Protein AF-A0AAU4YLP5-F1 (afdb_monomer)

Sequence (160 aa):
MAVEVSACTLQAPDPPDFGARLEGGEVVISYPRCPSEEVVGATVYVSSEGEGQADGVDDFFETKWSARRPASAEVRDGVFFIGSARSFTDVEKPLVGRLPDEFFVDAQVVVDGHAEDARDSPIDLAEVRGAQLADDEYVTWEGKVMTRDQIDAQRKCGVT

Secondary structure (DSSP, 8-state):
----------PPPPPPPPEEEEETTEEEEE----TTEEEEEEEEEEE---S---TT----EEEEEEEEEESSHHHHTTEEETT-TTTEEEEEE---SPPPSEEEEEEEEEETTEEPPPEEEEEEHHHHHH----TTEEEETTS-EEEHHHHHHTT-----

Structure (mmCIF, N/CA/C/O backbone):
data_AF-A0AAU4YLP5-F1
#
_entry.id   AF-A0AAU4YLP5-F1
#
loop_
_atom_site.group_PDB
_atom_site.id
_atom_site.type_symbol
_atom_site.label_atom_id
_atom_site.label_alt_id
_atom_site.label_comp_id
_atom_site.label_asym_id
_atom_site.label_entity_id
_atom_site.label_seq_id
_atom_site.pdbx_PDB_ins_code
_atom_site.Cartn_x
_atom_site.Cartn_y
_atom_site.Cartn_z
_atom_site.occupancy
_atom_site.B_iso_or_equiv
_atom_site.auth_seq_id
_atom_site.auth_comp_id
_atom_site.auth_asym_id
_atom_site.auth_atom_id
_atom_site.pdbx_PDB_model_num
ATOM 1 N N . MET A 1 1 ? 28.468 45.155 -17.681 1.00 36.25 1 MET A N 1
ATOM 2 C CA . MET A 1 1 ? 28.118 43.800 -18.151 1.00 36.25 1 MET A CA 1
ATOM 3 C C . MET A 1 1 ? 27.781 42.994 -16.914 1.00 36.25 1 MET A C 1
ATOM 5 O O . MET A 1 1 ? 28.685 42.677 -16.155 1.00 36.25 1 MET A O 1
ATOM 9 N N . ALA A 1 2 ? 26.491 42.817 -16.638 1.00 37.31 2 ALA A N 1
ATOM 10 C CA . ALA A 1 2 ? 26.023 41.966 -15.554 1.00 37.31 2 ALA A CA 1
ATOM 11 C C . ALA A 1 2 ? 25.941 40.538 -16.101 1.00 37.31 2 ALA A C 1
ATOM 13 O O . ALA A 1 2 ? 25.340 40.323 -17.151 1.00 37.31 2 ALA A O 1
ATOM 14 N N . VAL A 1 3 ? 26.611 39.599 -15.438 1.00 39.34 3 VAL A N 1
ATOM 15 C CA . VAL A 1 3 ? 26.449 38.168 -15.692 1.00 39.34 3 VAL A CA 1
ATOM 16 C C . VAL A 1 3 ? 25.392 37.703 -14.702 1.00 39.34 3 VAL A C 1
ATOM 18 O O . VAL A 1 3 ? 25.678 37.533 -13.519 1.00 39.34 3 VAL A O 1
ATOM 21 N N . GLU A 1 4 ? 24.153 37.589 -15.169 1.00 41.12 4 GLU A N 1
ATOM 22 C CA . GLU A 1 4 ? 23.082 36.950 -14.413 1.00 41.12 4 GLU A CA 1
ATOM 23 C C . GLU A 1 4 ? 23.318 35.441 -14.467 1.00 41.12 4 GLU A C 1
ATOM 25 O O . GLU A 1 4 ? 23.111 34.788 -15.488 1.00 41.12 4 GLU A O 1
ATOM 30 N N . VAL A 1 5 ? 23.829 34.888 -13.369 1.00 44.25 5 VAL A N 1
ATOM 31 C CA . VAL A 1 5 ? 23.904 33.441 -13.180 1.00 44.25 5 VAL A CA 1
ATOM 32 C C . VAL A 1 5 ? 22.517 33.005 -12.715 1.00 44.25 5 VAL A C 1
ATOM 34 O O . VAL A 1 5 ? 22.230 33.001 -11.520 1.00 44.25 5 VAL A O 1
ATOM 37 N N . SER A 1 6 ? 21.620 32.703 -13.657 1.00 45.19 6 SER A N 1
ATOM 38 C CA . SER A 1 6 ? 20.374 32.006 -13.334 1.00 45.19 6 SER A CA 1
ATOM 39 C C . SER A 1 6 ? 20.729 30.621 -12.808 1.00 45.19 6 SER A C 1
ATOM 41 O O . SER A 1 6 ? 21.052 29.710 -13.569 1.00 45.19 6 SER A O 1
ATOM 43 N N . ALA A 1 7 ? 20.696 30.471 -11.488 1.00 43.50 7 ALA A N 1
ATOM 44 C CA . ALA A 1 7 ? 20.669 29.172 -10.847 1.00 43.50 7 ALA A CA 1
ATOM 45 C C . ALA A 1 7 ? 19.342 28.496 -11.221 1.00 43.50 7 ALA A C 1
ATOM 47 O O . ALA A 1 7 ? 18.284 28.849 -10.705 1.00 43.50 7 ALA A O 1
ATOM 48 N N . CYS A 1 8 ? 19.383 27.553 -12.162 1.00 47.97 8 CYS A N 1
ATOM 49 C CA . CYS A 1 8 ? 18.307 26.587 -12.331 1.00 47.97 8 CYS A CA 1
ATOM 50 C C . CYS A 1 8 ? 18.314 25.669 -11.106 1.00 47.97 8 CYS A C 1
ATOM 52 O O . CYS A 1 8 ? 19.074 24.702 -11.057 1.00 47.97 8 CYS A O 1
ATOM 54 N N . THR A 1 9 ? 17.483 25.964 -10.111 1.00 47.28 9 THR A N 1
ATOM 55 C CA . THR A 1 9 ? 17.132 24.993 -9.075 1.00 47.28 9 THR A CA 1
ATOM 56 C C . THR A 1 9 ? 16.233 23.948 -9.734 1.00 47.28 9 THR A C 1
ATOM 58 O O . THR A 1 9 ? 15.022 24.120 -9.835 1.00 47.28 9 THR A O 1
ATOM 61 N N . LEU A 1 10 ? 16.837 22.885 -10.271 1.00 44.16 10 LEU A N 1
ATOM 62 C CA . LEU A 1 10 ? 16.128 21.652 -10.606 1.00 44.16 10 LEU A CA 1
ATOM 63 C C . LEU A 1 10 ? 15.700 21.016 -9.281 1.00 44.16 10 LEU A C 1
ATOM 65 O O . LEU A 1 10 ? 16.412 20.185 -8.725 1.00 44.16 10 LEU A O 1
ATOM 69 N N . GLN A 1 11 ? 14.577 21.472 -8.730 1.00 39.41 11 GLN A N 1
ATOM 70 C CA . GLN A 1 11 ? 13.918 20.762 -7.646 1.00 39.41 11 GLN A CA 1
ATOM 71 C C . GLN A 1 11 ? 13.462 19.425 -8.232 1.00 39.41 11 GLN A C 1
ATOM 73 O O . GLN A 1 11 ? 12.719 19.402 -9.218 1.00 39.41 11 GLN A O 1
ATOM 78 N N . ALA A 1 12 ? 14.000 18.323 -7.704 1.00 48.03 12 ALA A N 1
ATOM 79 C CA . ALA A 1 12 ? 13.506 17.000 -8.052 1.00 48.03 12 ALA A CA 1
ATOM 80 C C . ALA A 1 12 ? 11.991 16.983 -7.780 1.00 48.03 12 ALA A C 1
ATOM 82 O O . ALA A 1 12 ? 11.564 17.591 -6.796 1.00 48.03 12 ALA A O 1
ATOM 83 N N . PRO A 1 13 ? 11.174 16.385 -8.662 1.00 57.25 13 PRO A N 1
ATOM 84 C CA . PRO A 1 13 ? 9.754 16.248 -8.380 1.00 57.25 13 PRO A CA 1
ATOM 85 C C . PRO A 1 13 ? 9.583 15.517 -7.048 1.00 57.25 13 PRO A C 1
ATOM 87 O O . PRO A 1 13 ? 10.342 14.586 -6.769 1.00 57.25 13 PRO A O 1
ATOM 90 N N . ASP A 1 14 ? 8.602 15.948 -6.255 1.00 64.12 14 ASP A N 1
ATOM 91 C CA . ASP A 1 14 ? 8.246 15.247 -5.025 1.00 64.12 14 ASP A CA 1
ATOM 92 C C . ASP A 1 14 ? 7.984 13.767 -5.358 1.00 64.12 14 ASP A C 1
ATOM 94 O O . ASP A 1 14 ? 7.403 13.469 -6.418 1.00 64.12 14 ASP A O 1
ATOM 98 N N . PRO A 1 15 ? 8.477 12.830 -4.529 1.00 7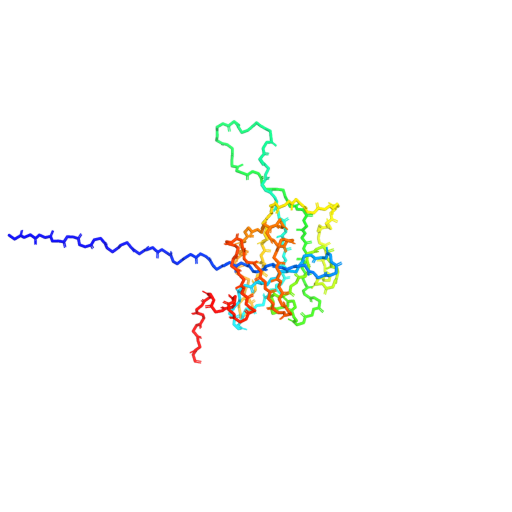3.19 15 PRO A N 1
ATOM 99 C CA . PRO A 1 15 ? 8.214 11.419 -4.747 1.00 73.19 15 PRO A CA 1
ATOM 100 C C . PRO A 1 15 ? 6.694 11.181 -4.752 1.00 73.19 15 PRO A C 1
ATOM 102 O O . PRO A 1 15 ? 5.962 11.866 -4.042 1.00 73.19 15 PRO A O 1
ATOM 105 N N . PRO A 1 16 ? 6.191 10.255 -5.584 1.00 83.38 16 PRO A N 1
ATOM 106 C CA . PRO A 1 16 ? 4.760 10.004 -5.677 1.00 83.38 16 PRO A CA 1
ATOM 107 C C . PRO A 1 16 ? 4.242 9.389 -4.371 1.00 83.38 16 P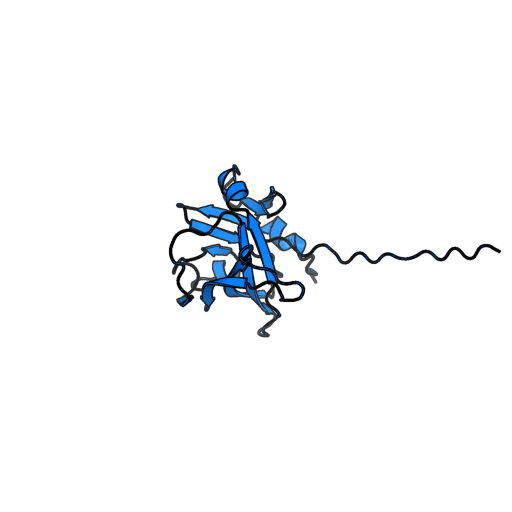RO A C 1
ATOM 109 O O . PRO A 1 16 ? 4.803 8.405 -3.888 1.00 83.38 16 PRO A O 1
ATOM 112 N N . ASP A 1 17 ? 3.144 9.926 -3.849 1.00 90.38 17 ASP A N 1
ATOM 113 C CA . ASP A 1 17 ? 2.535 9.444 -2.613 1.00 90.38 17 ASP A CA 1
ATOM 114 C C . ASP A 1 17 ? 1.723 8.171 -2.839 1.00 90.38 17 ASP A C 1
ATOM 116 O O . ASP A 1 17 ? 1.062 8.000 -3.872 1.00 90.38 17 ASP A O 1
ATOM 120 N N . PHE A 1 18 ? 1.701 7.304 -1.829 1.00 95.56 18 PHE A N 1
ATOM 121 C CA . PHE A 1 18 ? 0.764 6.189 -1.795 1.00 95.56 18 PHE A CA 1
ATOM 122 C C . PHE A 1 18 ? -0.571 6.688 -1.249 1.00 95.56 18 PHE A C 1
ATOM 124 O O . PHE A 1 18 ? -0.624 7.553 -0.375 1.00 95.56 18 PHE A O 1
ATOM 131 N N . GLY A 1 19 ? -1.663 6.118 -1.746 1.00 97.06 19 GLY A N 1
ATOM 132 C CA . GLY A 1 19 ? -2.971 6.294 -1.129 1.00 97.06 19 GLY A CA 1
ATOM 133 C C . GLY A 1 19 ? -3.254 5.194 -0.116 1.00 97.06 19 GLY A C 1
ATOM 134 O O . GLY A 1 19 ? -2.896 4.038 -0.341 1.00 97.06 19 GLY A O 1
ATOM 135 N N . ALA A 1 20 ? -3.961 5.522 0.959 1.00 97.75 20 ALA A N 1
ATOM 136 C CA . ALA A 1 20 ? -4.493 4.554 1.906 1.00 97.75 20 ALA A CA 1
ATOM 137 C C . ALA A 1 20 ? -5.990 4.766 2.157 1.00 97.75 20 ALA A C 1
ATOM 139 O O . ALA A 1 20 ? -6.506 5.880 2.104 1.00 97.75 20 ALA A O 1
ATOM 140 N N . ARG A 1 21 ? -6.702 3.678 2.448 1.00 97.56 21 ARG A N 1
ATOM 141 C CA . ARG A 1 21 ? -8.088 3.703 2.936 1.00 97.56 21 ARG A CA 1
ATOM 142 C C . ARG A 1 21 ? -8.335 2.564 3.920 1.00 97.56 21 ARG A C 1
ATOM 144 O O . ARG A 1 21 ? -7.536 1.632 4.015 1.00 97.56 21 ARG A O 1
ATOM 151 N N . LEU A 1 22 ? -9.466 2.612 4.621 1.00 95.94 22 LEU A N 1
ATOM 152 C CA . LEU A 1 22 ? -9.948 1.498 5.435 1.00 95.94 22 LEU A CA 1
ATOM 153 C C . LEU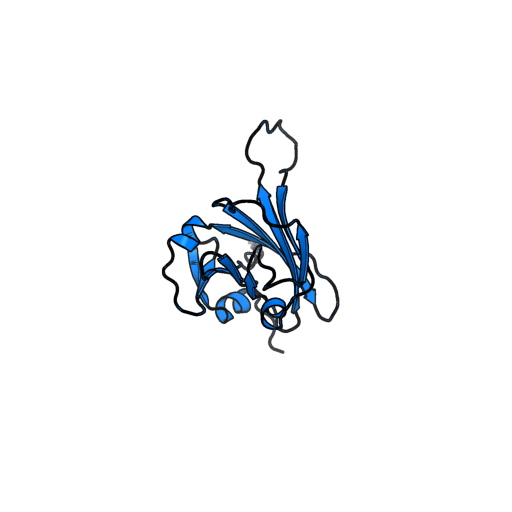 A 1 22 ? -11.093 0.771 4.742 1.00 95.94 22 LEU A C 1
ATOM 155 O O . LEU A 1 22 ? -12.090 1.379 4.365 1.00 95.94 22 LEU A O 1
ATOM 159 N N . GLU A 1 23 ? -10.988 -0.549 4.665 1.00 94.06 23 GLU A N 1
ATOM 160 C CA . GLU A 1 23 ? -12.049 -1.414 4.160 1.00 94.06 23 GLU A CA 1
ATOM 161 C C . GLU A 1 23 ? -12.247 -2.578 5.131 1.00 94.06 23 GLU A C 1
ATOM 163 O O . GLU A 1 23 ? -11.319 -3.327 5.425 1.00 94.06 23 GLU A O 1
ATOM 168 N N . GLY A 1 24 ? -13.441 -2.700 5.720 1.00 89.38 24 GLY A N 1
ATOM 169 C CA . GLY A 1 24 ? -13.713 -3.748 6.715 1.00 89.38 24 GLY A CA 1
ATOM 170 C C . GLY A 1 24 ? -12.825 -3.696 7.972 1.00 89.38 24 GLY A C 1
ATOM 171 O O . GLY A 1 24 ? -12.741 -4.685 8.695 1.00 89.38 24 GLY A O 1
ATOM 172 N N . GLY A 1 25 ? -12.171 -2.558 8.242 1.00 89.31 25 GLY A N 1
ATOM 173 C CA . GLY A 1 25 ? -11.199 -2.391 9.330 1.00 89.31 25 GLY A CA 1
ATOM 174 C C . GLY A 1 25 ? -9.760 -2.784 8.972 1.00 89.31 25 GLY A C 1
ATOM 175 O O . GLY A 1 25 ? -8.879 -2.668 9.823 1.00 89.31 25 GLY A O 1
ATOM 176 N N . GLU A 1 26 ? -9.512 -3.221 7.737 1.00 93.56 26 GLU A N 1
ATOM 177 C CA . GLU A 1 26 ? -8.182 -3.495 7.190 1.00 93.56 26 GLU A CA 1
ATOM 178 C C . GLU A 1 26 ? -7.668 -2.265 6.421 1.00 93.56 26 GLU A C 1
ATOM 180 O O . GLU A 1 26 ? -8.450 -1.539 5.806 1.00 93.56 26 GLU A O 1
ATOM 185 N N . VAL A 1 27 ? -6.352 -2.024 6.457 1.00 96.50 27 VAL A N 1
ATOM 186 C CA . VAL A 1 27 ? -5.721 -0.937 5.692 1.00 96.50 27 VAL A CA 1
ATOM 187 C C . VAL A 1 27 ? -5.462 -1.413 4.270 1.00 96.50 27 VAL A C 1
ATOM 189 O O . VAL A 1 27 ? -4.762 -2.409 4.072 1.00 96.50 27 VAL A O 1
ATOM 192 N N . VAL A 1 28 ? -6.001 -0.682 3.300 1.00 97.44 28 VAL A N 1
ATOM 193 C CA . VAL A 1 28 ? -5.789 -0.897 1.867 1.00 97.44 28 VAL A CA 1
ATOM 194 C C . VAL A 1 28 ? -4.870 0.192 1.345 1.00 97.44 28 VAL A C 1
ATOM 196 O O . VAL A 1 28 ? -5.127 1.371 1.576 1.00 97.44 28 VAL A O 1
ATOM 199 N N . ILE A 1 29 ? -3.827 -0.209 0.633 1.00 97.81 29 ILE A N 1
ATOM 200 C CA . ILE A 1 29 ? -2.851 0.666 -0.006 1.00 97.81 29 ILE A CA 1
ATOM 201 C C . ILE A 1 29 ? -3.118 0.718 -1.504 1.00 97.81 29 ILE A C 1
ATOM 203 O O . ILE A 1 29 ? -3.484 -0.287 -2.109 1.00 97.81 29 ILE A O 1
ATOM 207 N N . SER A 1 30 ? -2.902 1.892 -2.081 1.00 97.50 30 SER A N 1
ATOM 208 C CA . SER A 1 30 ? -2.911 2.188 -3.505 1.00 97.50 30 SER A CA 1
ATOM 209 C C . SER A 1 30 ? -1.530 2.722 -3.888 1.00 97.50 30 SER A C 1
ATOM 211 O O . SER A 1 30 ? -1.190 3.872 -3.613 1.00 97.50 30 SER A O 1
ATOM 213 N N . TYR A 1 31 ? -0.713 1.855 -4.487 1.00 95.75 31 TYR A N 1
ATOM 214 C CA . TYR A 1 31 ? 0.644 2.158 -4.944 1.00 95.75 31 TYR A CA 1
ATOM 215 C C . TYR A 1 31 ? 0.634 2.877 -6.305 1.00 95.75 31 TYR A C 1
ATOM 217 O O . TYR A 1 31 ? 0.074 2.311 -7.243 1.00 95.75 31 TYR A O 1
ATOM 225 N N . PRO A 1 32 ? 1.271 4.047 -6.474 1.00 93.56 32 PRO A N 1
ATOM 226 C CA . PRO A 1 32 ? 1.322 4.769 -7.744 1.00 93.56 32 PRO A CA 1
ATOM 227 C C . PRO A 1 32 ? 2.204 4.039 -8.764 1.00 93.56 32 PRO A C 1
ATOM 229 O O . PRO A 1 32 ? 3.432 3.997 -8.622 1.00 93.56 32 PRO A O 1
ATOM 232 N N . ARG A 1 33 ? 1.606 3.503 -9.832 1.00 90.06 33 ARG A N 1
ATOM 233 C CA . ARG A 1 33 ? 2.296 2.659 -10.821 1.00 90.06 33 ARG A CA 1
ATOM 234 C C . ARG A 1 33 ? 2.272 3.224 -12.239 1.00 90.06 33 ARG A C 1
ATOM 236 O O . ARG A 1 33 ? 1.332 3.898 -12.648 1.00 90.06 33 ARG A O 1
ATOM 243 N N . CYS A 1 34 ? 3.288 2.874 -13.022 1.00 89.88 34 CYS A N 1
ATOM 244 C CA . CYS A 1 34 ? 3.204 2.910 -14.484 1.00 89.88 34 CYS A CA 1
ATOM 245 C C . CYS A 1 34 ? 2.589 1.615 -15.019 1.00 89.88 34 CYS A C 1
ATOM 247 O O . CYS A 1 34 ? 2.812 0.588 -14.395 1.00 89.88 34 CYS A O 1
ATOM 249 N N . PRO A 1 35 ? 1.904 1.602 -16.182 1.00 88.50 35 PRO A N 1
ATOM 250 C CA . PRO A 1 35 ? 1.239 0.400 -16.707 1.00 88.50 35 PRO A CA 1
ATOM 251 C C . PRO A 1 35 ? 2.121 -0.854 -16.855 1.00 88.50 35 PRO A C 1
ATOM 253 O O . PRO A 1 35 ? 1.611 -1.963 -16.715 1.00 88.50 35 PRO A O 1
ATOM 256 N N . SER A 1 36 ? 3.423 -0.690 -17.119 1.00 89.38 36 SER A N 1
ATOM 257 C CA . SER A 1 36 ? 4.401 -1.785 -17.254 1.00 89.38 36 SER A CA 1
ATOM 258 C C . SER A 1 36 ? 4.944 -2.320 -15.924 1.00 89.38 36 SER A C 1
ATOM 260 O O . SER A 1 36 ? 5.736 -3.262 -15.920 1.00 89.38 36 SER A O 1
ATOM 262 N N . GLU A 1 37 ? 4.551 -1.719 -14.802 1.00 92.06 37 GLU A N 1
ATOM 263 C CA . GLU A 1 37 ? 4.968 -2.165 -13.477 1.00 92.06 37 GLU A CA 1
ATOM 264 C C . GLU A 1 37 ? 4.040 -3.227 -12.913 1.00 92.06 37 GLU A C 1
ATOM 266 O O . GLU A 1 37 ? 2.850 -3.253 -13.202 1.00 92.06 37 GLU A O 1
ATOM 271 N N . GLU A 1 38 ? 4.559 -4.070 -12.038 1.00 95.31 38 GLU A N 1
ATOM 272 C CA . GLU A 1 38 ? 3.734 -4.944 -11.217 1.00 95.31 38 GLU A CA 1
ATOM 273 C C . GLU A 1 38 ? 4.262 -4.932 -9.789 1.00 95.31 38 GLU A C 1
ATOM 275 O O . GLU A 1 38 ? 5.458 -5.127 -9.563 1.00 95.31 38 GLU A O 1
ATOM 280 N N . VAL A 1 39 ? 3.377 -4.747 -8.810 1.00 95.94 39 VAL A N 1
ATOM 281 C CA . VAL A 1 39 ? 3.727 -4.972 -7.403 1.00 95.94 39 VAL A CA 1
ATOM 282 C C . VAL A 1 39 ? 3.892 -6.469 -7.181 1.00 95.94 39 VAL A C 1
ATOM 284 O O . VAL A 1 39 ? 3.013 -7.256 -7.520 1.00 95.94 39 VAL A O 1
ATOM 287 N N . VAL A 1 40 ? 5.015 -6.873 -6.587 1.00 96.88 40 VAL A N 1
ATOM 288 C CA . VAL A 1 40 ? 5.363 -8.281 -6.313 1.00 96.88 40 VAL A CA 1
ATOM 289 C C . VAL A 1 40 ? 5.515 -8.591 -4.825 1.00 96.88 40 VAL A C 1
ATOM 291 O O . VAL A 1 40 ? 5.552 -9.765 -4.433 1.00 96.88 40 VAL A O 1
ATOM 294 N N . GLY A 1 41 ? 5.564 -7.560 -3.990 1.00 96.62 41 GLY A N 1
ATOM 295 C CA . GLY A 1 41 ? 5.624 -7.678 -2.542 1.00 96.62 41 GLY A CA 1
ATOM 296 C C . GLY A 1 41 ? 5.474 -6.329 -1.862 1.00 96.62 41 GLY A C 1
ATOM 297 O O . GLY A 1 41 ? 5.554 -5.284 -2.505 1.00 96.62 41 GLY A O 1
ATOM 298 N N . ALA A 1 42 ? 5.267 -6.370 -0.554 1.00 97.00 42 ALA A N 1
ATOM 299 C CA . ALA A 1 42 ? 5.183 -5.182 0.271 1.00 97.00 42 ALA A CA 1
ATOM 300 C C . ALA A 1 42 ? 5.768 -5.444 1.659 1.00 97.00 42 ALA A C 1
ATOM 302 O O . ALA A 1 42 ? 5.685 -6.558 2.190 1.00 97.00 42 ALA A O 1
ATOM 303 N N . THR A 1 43 ? 6.336 -4.398 2.245 1.00 96.88 43 THR A N 1
ATOM 304 C CA . THR A 1 43 ? 6.907 -4.401 3.591 1.00 96.88 43 THR A CA 1
ATOM 305 C C . THR A 1 43 ? 6.337 -3.218 4.356 1.00 96.88 43 THR A C 1
ATOM 307 O O . THR A 1 43 ? 6.260 -2.121 3.827 1.00 96.88 43 THR A O 1
ATOM 310 N N . VAL A 1 44 ? 5.956 -3.421 5.611 1.00 96.69 44 VAL A N 1
ATOM 311 C CA . VAL A 1 44 ? 5.592 -2.336 6.524 1.00 96.69 44 VAL A CA 1
ATOM 312 C C . VAL A 1 44 ? 6.645 -2.235 7.600 1.00 96.69 44 VAL A C 1
ATOM 314 O O . VAL A 1 44 ? 6.996 -3.244 8.222 1.00 96.69 44 VAL A O 1
ATOM 317 N N . TYR A 1 45 ? 7.109 -1.023 7.857 1.00 94.19 45 TYR A N 1
ATOM 318 C CA . TYR A 1 45 ? 8.061 -0.735 8.915 1.00 94.19 45 TYR A CA 1
ATOM 319 C C . TYR A 1 45 ? 7.672 0.521 9.684 1.00 94.19 45 TYR A C 1
ATOM 321 O O . TYR A 1 45 ? 6.883 1.344 9.230 1.00 94.19 45 TYR A O 1
ATOM 329 N N . VAL A 1 46 ? 8.196 0.628 10.897 1.00 92.12 46 VAL A N 1
ATOM 330 C CA . VAL A 1 46 ? 7.999 1.778 11.781 1.00 92.12 46 VAL A CA 1
ATOM 331 C C . VAL A 1 46 ? 9.365 2.326 12.157 1.00 92.12 46 VAL A C 1
ATOM 333 O O . VAL A 1 46 ? 10.313 1.549 12.317 1.00 92.12 46 VAL A O 1
ATOM 336 N N . SER A 1 47 ? 9.467 3.645 12.287 1.00 84.06 47 SER A N 1
ATOM 337 C CA . SER A 1 47 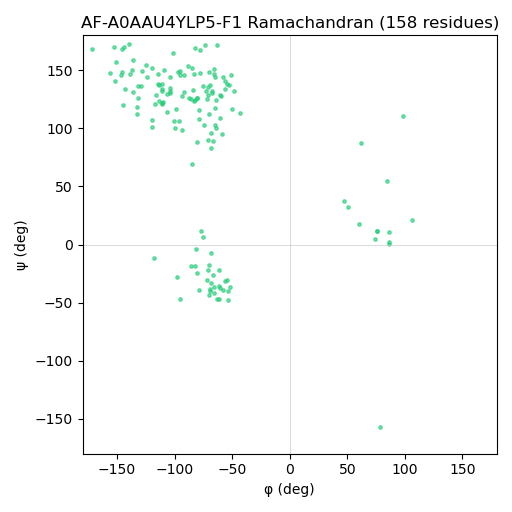? 10.663 4.256 12.861 1.00 84.06 47 SER A CA 1
ATOM 338 C C . SER A 1 47 ? 10.714 3.963 14.361 1.00 84.06 47 SER A C 1
ATOM 340 O O . SER A 1 47 ? 9.698 4.053 15.055 1.00 84.06 47 SER A O 1
ATOM 342 N N . SER A 1 48 ? 11.886 3.585 14.867 1.00 65.50 48 SER A N 1
ATOM 343 C CA . SER A 1 48 ? 12.120 3.389 16.300 1.00 65.50 48 SER A CA 1
ATOM 344 C C . SER A 1 48 ? 12.471 4.728 16.952 1.00 65.50 48 SER A C 1
ATOM 346 O O . SER A 1 48 ? 13.616 4.953 17.344 1.00 65.50 48 SER A O 1
ATOM 348 N N . GLU A 1 49 ? 11.523 5.657 17.061 1.00 59.69 49 GLU A N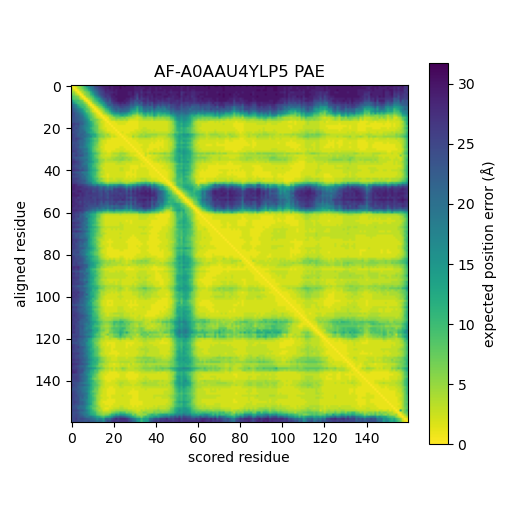 1
ATOM 349 C CA . GLU A 1 49 ? 11.763 6.869 17.850 1.00 59.69 49 GLU A CA 1
ATOM 350 C C . GLU A 1 49 ? 11.606 6.571 19.353 1.00 59.69 49 GLU A C 1
ATOM 352 O O . GLU A 1 49 ? 10.507 6.355 19.862 1.00 59.69 49 GLU A O 1
ATOM 357 N N . GLY A 1 50 ? 12.741 6.559 20.064 1.00 48.97 50 GLY A N 1
ATOM 358 C CA . GLY A 1 50 ? 12.859 6.281 21.504 1.00 48.97 50 GLY A CA 1
ATOM 359 C C . GLY A 1 50 ? 13.265 4.825 21.747 1.00 48.97 50 GLY A C 1
ATOM 360 O O . GLY A 1 50 ? 12.515 3.910 21.458 1.00 48.97 50 GLY A O 1
ATOM 361 N N . GLU A 1 51 ? 14.463 4.497 22.224 1.00 41.47 51 GLU A N 1
ATOM 362 C CA . GLU A 1 51 ? 15.109 4.985 23.437 1.00 41.47 51 GLU A CA 1
ATOM 363 C C . GLU A 1 51 ? 16.629 5.109 23.202 1.00 41.47 51 GLU A C 1
ATOM 365 O O . GLU A 1 51 ? 17.306 4.125 22.916 1.00 41.47 51 GLU A O 1
ATOM 370 N N . GLY A 1 52 ? 17.185 6.317 23.351 1.00 43.66 52 GLY A N 1
ATOM 371 C CA . GLY A 1 52 ? 18.637 6.525 23.366 1.00 43.66 52 GLY A CA 1
ATOM 372 C C . GLY A 1 52 ? 19.304 6.670 21.997 1.00 43.66 52 GLY A C 1
ATOM 373 O O . GLY A 1 52 ? 20.291 5.986 21.733 1.00 43.66 52 GLY A O 1
ATOM 374 N N . GLN A 1 53 ? 18.834 7.613 21.170 1.00 44.44 53 GLN A N 1
ATOM 375 C CA . GLN A 1 53 ? 19.671 8.184 20.109 1.00 44.44 53 GLN A CA 1
ATOM 376 C C . GLN A 1 53 ? 20.911 8.812 20.763 1.00 44.44 53 GLN A C 1
ATOM 378 O O . GLN A 1 53 ? 20.885 9.929 21.277 1.00 44.44 53 GLN A O 1
ATOM 383 N N . ALA A 1 54 ? 21.992 8.040 20.817 1.00 47.06 54 ALA A N 1
ATOM 384 C CA . ALA A 1 54 ? 23.327 8.588 20.925 1.00 47.06 54 ALA A CA 1
ATOM 385 C C . ALA A 1 54 ? 23.663 9.188 19.557 1.00 47.06 54 ALA A C 1
ATOM 387 O O . ALA A 1 54 ? 23.442 8.531 18.539 1.00 47.06 54 ALA A O 1
ATOM 388 N N . ASP A 1 55 ? 24.167 10.422 19.543 1.00 49.25 55 ASP A N 1
ATOM 389 C CA . ASP A 1 55 ? 24.598 11.120 18.331 1.00 49.25 55 ASP A CA 1
ATOM 390 C C . ASP A 1 55 ? 25.393 10.178 17.402 1.00 49.25 55 ASP A C 1
ATOM 392 O O . ASP A 1 55 ? 26.494 9.740 17.747 1.00 49.25 55 ASP A O 1
ATOM 396 N N . GLY A 1 56 ? 24.833 9.868 16.226 1.00 49.62 56 GLY A N 1
ATOM 397 C CA . GLY A 1 56 ? 25.520 9.125 15.163 1.00 49.62 56 GLY A CA 1
ATOM 398 C C . GLY A 1 56 ? 25.106 7.667 14.934 1.00 49.62 56 GLY A C 1
ATOM 399 O O . GLY A 1 56 ? 25.898 6.928 14.352 1.00 49.62 56 GLY A O 1
ATOM 400 N N . VAL A 1 57 ? 23.914 7.238 15.361 1.00 47.56 57 VAL A N 1
ATOM 401 C CA . VAL A 1 57 ? 23.358 5.928 14.979 1.00 47.56 57 VAL A CA 1
ATOM 402 C C . VAL A 1 57 ? 22.159 6.131 14.055 1.00 47.56 57 VAL A C 1
ATOM 404 O O . VAL A 1 57 ? 21.210 6.806 14.442 1.00 47.56 57 VAL A O 1
ATOM 407 N N . ASP A 1 58 ? 22.252 5.578 12.842 1.00 54.09 58 ASP A N 1
ATOM 408 C CA . ASP A 1 58 ? 21.218 5.617 11.802 1.00 54.09 58 ASP A CA 1
ATOM 409 C C . ASP A 1 58 ? 19.846 5.165 12.338 1.00 54.09 58 ASP A C 1
ATOM 411 O O . ASP A 1 58 ? 19.769 4.282 13.199 1.00 54.09 58 ASP A O 1
ATOM 415 N N . ASP A 1 59 ? 18.768 5.760 11.815 1.00 58.25 59 ASP A N 1
ATOM 416 C CA . ASP A 1 59 ? 17.384 5.427 12.163 1.00 58.25 59 ASP A CA 1
ATOM 417 C C . ASP A 1 59 ? 17.145 3.910 12.077 1.00 58.25 59 ASP A C 1
ATOM 419 O O . ASP A 1 59 ? 17.242 3.289 11.015 1.00 58.25 59 ASP A O 1
ATOM 423 N N . PHE A 1 60 ? 16.833 3.280 13.213 1.00 68.94 60 PHE A N 1
ATOM 424 C CA . PHE A 1 60 ? 16.462 1.870 13.226 1.00 68.94 60 PHE A CA 1
ATOM 425 C C . PHE A 1 60 ? 15.005 1.726 12.788 1.00 68.94 60 PHE A C 1
ATOM 427 O O . PHE A 1 60 ? 14.087 2.142 13.495 1.00 68.94 60 PHE A O 1
ATOM 434 N N . PHE A 1 61 ? 14.780 1.072 11.652 1.00 84.81 61 PHE A N 1
ATOM 435 C CA . PHE A 1 61 ? 13.443 0.691 11.205 1.00 84.81 61 PHE A CA 1
ATOM 436 C C . PHE A 1 61 ? 13.098 -0.729 11.661 1.00 84.81 61 PHE A C 1
ATOM 438 O O . PHE A 1 61 ? 13.834 -1.683 11.400 1.00 84.81 61 PHE A O 1
ATOM 445 N N . GLU A 1 62 ? 11.950 -0.896 12.319 1.00 91.06 62 GLU A N 1
ATOM 446 C CA . GLU A 1 62 ? 11.433 -2.216 12.679 1.00 91.06 62 GLU A CA 1
ATOM 447 C C . GLU A 1 62 ? 10.373 -2.662 11.668 1.00 91.06 62 GLU A C 1
ATOM 449 O O . GLU A 1 62 ? 9.289 -2.085 11.586 1.00 91.06 62 GLU A O 1
ATOM 454 N N . THR A 1 63 ? 10.632 -3.749 10.937 1.00 94.44 63 THR A N 1
ATOM 455 C CA . THR A 1 63 ? 9.613 -4.370 10.080 1.00 94.44 63 THR A CA 1
ATOM 456 C C . THR A 1 63 ? 8.462 -4.909 10.927 1.00 94.44 63 THR A C 1
ATOM 458 O O . THR A 1 63 ? 8.679 -5.767 11.782 1.00 94.44 63 THR A O 1
ATOM 461 N N . LYS A 1 64 ? 7.224 -4.495 10.666 1.00 96.25 64 LYS A N 1
ATOM 462 C CA . LYS A 1 64 ? 6.017 -5.015 11.332 1.00 96.25 64 LYS A CA 1
ATOM 463 C C . LYS A 1 64 ? 5.300 -6.086 10.520 1.00 96.25 64 LYS A C 1
ATOM 465 O O . LYS A 1 64 ? 4.666 -6.957 11.108 1.00 96.25 64 LYS A O 1
ATOM 470 N N . TRP A 1 65 ? 5.430 -6.049 9.199 1.00 97.56 65 TRP A N 1
ATOM 471 C CA . TRP A 1 65 ? 4.828 -7.021 8.290 1.00 97.56 65 TRP A CA 1
ATOM 472 C C . TRP A 1 65 ? 5.604 -7.071 6.974 1.00 97.56 65 TRP A C 1
ATOM 474 O O . TRP A 1 65 ? 6.131 -6.052 6.537 1.00 97.56 65 TRP A O 1
ATOM 484 N N . SER A 1 66 ? 5.670 -8.237 6.339 1.00 97.56 66 SER A N 1
ATOM 485 C CA . SER A 1 66 ? 6.164 -8.364 4.968 1.00 97.56 66 SER A CA 1
ATOM 486 C C . SER A 1 66 ? 5.527 -9.552 4.262 1.00 97.56 66 SER A C 1
ATOM 488 O O . SER A 1 66 ? 5.313 -10.617 4.857 1.00 97.56 66 SER A O 1
ATOM 490 N N . ALA A 1 67 ? 5.215 -9.369 2.984 1.00 97.75 67 ALA A N 1
ATOM 491 C CA . ALA A 1 67 ? 4.627 -10.406 2.154 1.00 97.75 67 ALA A CA 1
ATOM 492 C C . ALA A 1 67 ? 5.008 -10.246 0.677 1.00 97.75 67 ALA A C 1
ATOM 494 O O . ALA A 1 67 ? 5.371 -9.163 0.215 1.00 97.75 67 ALA A O 1
ATOM 495 N N . ARG A 1 68 ? 4.930 -11.345 -0.072 1.00 96.75 68 ARG A N 1
ATOM 496 C CA . ARG A 1 68 ? 5.298 -11.458 -1.486 1.00 96.75 68 ARG A CA 1
ATOM 497 C C . ARG A 1 68 ? 4.301 -12.329 -2.241 1.00 96.75 68 ARG A C 1
ATOM 499 O O . ARG A 1 68 ? 3.457 -13.006 -1.655 1.00 96.75 68 ARG A O 1
ATOM 506 N N . ARG A 1 69 ? 4.458 -12.360 -3.566 1.00 96.19 69 ARG A N 1
ATOM 507 C CA . ARG A 1 69 ? 3.647 -13.153 -4.504 1.00 96.19 69 ARG A CA 1
ATOM 508 C C . ARG A 1 69 ? 2.166 -12.744 -4.470 1.00 96.19 69 ARG A C 1
ATOM 510 O O . ARG A 1 69 ? 1.380 -13.355 -3.738 1.00 96.19 69 ARG A O 1
ATOM 517 N N . PRO A 1 70 ? 1.788 -11.742 -5.282 1.00 97.44 70 PRO A N 1
ATOM 518 C CA . PRO A 1 70 ? 0.421 -11.249 -5.412 1.00 97.44 70 PRO A CA 1
ATOM 519 C C . PRO A 1 70 ? -0.591 -12.372 -5.615 1.00 97.44 70 PRO A C 1
ATOM 521 O O . PRO A 1 70 ? -0.399 -13.252 -6.460 1.00 97.44 70 PRO A O 1
ATOM 524 N N . ALA A 1 71 ? -1.679 -12.323 -4.855 1.00 97.56 71 ALA A N 1
ATOM 525 C CA . ALA A 1 71 ? -2.765 -13.293 -4.918 1.00 97.56 71 ALA A CA 1
ATOM 526 C C . ALA A 1 71 ? -3.759 -13.004 -6.058 1.00 97.56 71 ALA A C 1
ATOM 528 O O . ALA A 1 71 ? -4.498 -13.900 -6.468 1.00 97.56 71 ALA A O 1
ATOM 529 N N . SER A 1 72 ? -3.772 -11.780 -6.593 1.00 97.62 72 SER A N 1
ATOM 530 C CA . SER A 1 72 ? -4.715 -11.330 -7.621 1.00 97.62 72 SER A CA 1
ATOM 531 C C . SER A 1 72 ? -4.061 -10.373 -8.626 1.00 97.62 72 SER A C 1
ATOM 533 O O . SER A 1 72 ? -2.927 -9.933 -8.440 1.00 97.62 72 SER A O 1
ATOM 535 N N . ALA A 1 73 ? -4.778 -10.076 -9.716 1.00 96.88 73 ALA A N 1
ATOM 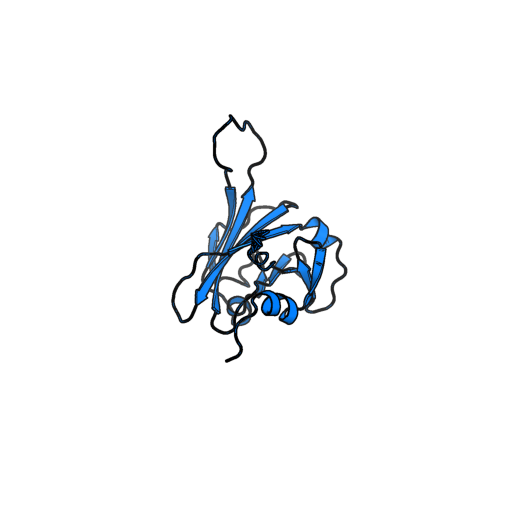536 C CA . ALA A 1 73 ? -4.385 -9.029 -10.661 1.00 96.88 73 ALA A CA 1
ATOM 537 C C . ALA A 1 73 ? -4.443 -7.639 -10.014 1.00 96.88 73 ALA A C 1
ATOM 539 O O . ALA A 1 73 ? -3.492 -6.891 -10.148 1.00 96.88 73 ALA A O 1
ATOM 540 N N . GLU A 1 74 ? -5.475 -7.362 -9.216 1.00 96.38 74 GLU A N 1
ATOM 541 C CA . GLU A 1 74 ? -5.620 -6.110 -8.460 1.00 96.38 74 GLU A CA 1
ATOM 542 C C . GLU A 1 74 ? -4.394 -5.802 -7.581 1.00 96.38 74 GLU A C 1
ATOM 544 O O . GLU A 1 74 ? -3.911 -4.673 -7.555 1.00 96.38 74 GLU A O 1
ATOM 549 N N . VAL A 1 75 ? -3.817 -6.822 -6.935 1.00 97.44 75 VAL A N 1
ATOM 550 C CA . VAL A 1 75 ? -2.589 -6.646 -6.145 1.00 97.44 75 VAL A CA 1
ATOM 551 C C . VAL A 1 75 ? -1.384 -6.362 -7.033 1.00 97.44 75 VAL A C 1
ATOM 553 O O . VAL A 1 75 ? -0.576 -5.511 -6.675 1.00 97.44 75 VAL A O 1
ATOM 556 N N . ARG A 1 76 ? -1.258 -7.026 -8.194 1.00 96.75 76 ARG A N 1
ATOM 557 C CA . ARG A 1 76 ? -0.211 -6.686 -9.182 1.00 96.75 76 ARG A CA 1
ATOM 558 C C . ARG A 1 76 ? -0.379 -5.257 -9.689 1.00 96.75 76 ARG A C 1
ATOM 560 O O . ARG A 1 76 ? 0.613 -4.555 -9.854 1.00 96.75 76 ARG A O 1
ATOM 567 N N . ASP A 1 77 ? -1.627 -4.824 -9.838 1.00 95.19 77 ASP A N 1
ATOM 568 C CA . ASP A 1 77 ? -2.028 -3.467 -10.193 1.00 95.19 77 ASP A CA 1
ATOM 569 C C . ASP A 1 77 ? -1.924 -2.481 -9.017 1.00 95.19 77 ASP A C 1
ATOM 571 O O . ASP A 1 77 ? -2.371 -1.345 -9.123 1.00 95.19 77 ASP A O 1
ATOM 575 N N . GLY A 1 78 ? -1.286 -2.865 -7.911 1.00 95.44 78 GLY A N 1
ATOM 576 C CA . GLY A 1 78 ? -0.876 -1.941 -6.861 1.00 95.44 78 GLY A CA 1
ATOM 577 C C . GLY A 1 78 ? -1.925 -1.639 -5.800 1.00 95.44 78 GLY A C 1
ATOM 578 O O . GLY A 1 78 ? -1.681 -0.751 -4.983 1.00 95.44 78 GLY A O 1
ATOM 579 N N . VAL A 1 79 ? -3.042 -2.371 -5.756 1.00 97.12 79 VAL A N 1
ATOM 580 C CA . VAL A 1 79 ? -4.034 -2.254 -4.678 1.00 97.12 79 VAL A CA 1
ATOM 581 C C . VAL A 1 79 ? -3.958 -3.468 -3.758 1.00 97.12 79 VAL A C 1
ATOM 583 O O . VAL A 1 79 ? -4.239 -4.595 -4.165 1.00 97.12 79 VAL A O 1
ATOM 586 N N . PHE A 1 80 ? -3.561 -3.266 -2.500 1.00 97.62 80 PHE A N 1
ATOM 587 C CA . PHE A 1 80 ? -3.347 -4.379 -1.572 1.00 97.62 80 PHE A CA 1
ATOM 588 C C . PHE A 1 80 ? -3.681 -4.056 -0.118 1.00 97.62 80 PHE A C 1
ATOM 590 O O . PHE A 1 80 ? -3.438 -2.966 0.385 1.00 97.62 80 PHE A O 1
ATOM 597 N N . PHE A 1 81 ? -4.188 -5.059 0.590 1.00 97.56 81 PHE A N 1
ATOM 598 C CA . PHE A 1 81 ? -4.435 -5.040 2.030 1.00 97.56 81 PHE A CA 1
ATOM 599 C C . PHE A 1 81 ? -3.164 -5.394 2.810 1.00 97.56 81 PHE A C 1
ATOM 601 O O . PHE A 1 81 ? -2.527 -6.417 2.523 1.00 97.56 81 PHE A O 1
ATOM 608 N N . ILE A 1 82 ? -2.842 -4.608 3.836 1.00 96.81 82 ILE A N 1
ATOM 609 C CA . ILE A 1 82 ? -1.766 -4.907 4.789 1.00 96.81 82 ILE A CA 1
ATOM 610 C C . ILE A 1 82 ? -2.216 -6.001 5.763 1.00 96.81 82 ILE A C 1
ATOM 612 O O . ILE A 1 82 ? -3.318 -5.961 6.304 1.00 96.81 82 ILE A O 1
ATOM 616 N N . GLY A 1 83 ? -1.338 -6.973 6.028 1.00 93.81 83 GLY A N 1
ATOM 617 C CA . GLY A 1 83 ? -1.588 -8.018 7.027 1.00 93.81 83 GLY A CA 1
ATOM 618 C C . GLY A 1 83 ? -2.602 -9.086 6.601 1.00 93.81 83 GLY A C 1
ATOM 619 O O . GLY A 1 83 ? -2.911 -9.971 7.397 1.00 93.81 83 GLY A O 1
ATOM 620 N N . SER A 1 84 ? -3.091 -9.039 5.358 1.00 91.00 84 SER A N 1
ATOM 621 C CA . SER A 1 84 ? -4.156 -9.913 4.862 1.00 91.00 84 SER A CA 1
ATOM 622 C C . SER A 1 84 ? -3.649 -10.909 3.819 1.00 91.00 84 SER A C 1
ATOM 624 O O . SER A 1 84 ? -2.988 -10.541 2.846 1.00 91.00 84 SER A O 1
ATOM 626 N N . ALA A 1 85 ? -4.038 -12.179 3.962 1.00 89.75 85 ALA A N 1
ATOM 627 C CA . ALA A 1 85 ? -3.759 -13.226 2.971 1.00 89.75 85 ALA A CA 1
ATOM 628 C C . ALA A 1 85 ? -4.531 -13.034 1.648 1.00 89.75 85 ALA A C 1
ATOM 630 O O . ALA A 1 85 ? -4.299 -13.760 0.684 1.00 89.75 85 ALA A O 1
ATOM 631 N N . ARG A 1 86 ? -5.455 -12.061 1.593 1.00 93.00 86 ARG A N 1
ATOM 632 C CA . ARG A 1 86 ? -6.159 -11.665 0.364 1.00 93.00 86 ARG A CA 1
ATOM 633 C C . ARG A 1 86 ? -5.224 -11.030 -0.661 1.00 93.00 86 ARG A C 1
ATOM 635 O O . ARG A 1 86 ? -5.512 -11.096 -1.850 1.00 93.00 86 ARG A O 1
ATOM 642 N N . SER A 1 87 ? -4.125 -10.436 -0.199 1.00 97.06 87 SER A N 1
ATOM 643 C CA . SER A 1 87 ? -3.226 -9.665 -1.054 1.00 97.06 87 SER A CA 1
ATOM 644 C C . SER A 1 87 ? -2.053 -10.490 -1.553 1.00 97.06 87 SER A C 1
ATOM 646 O O . SER A 1 87 ? -1.728 -10.493 -2.734 1.00 97.06 87 SER A O 1
ATOM 648 N N . PHE A 1 88 ? -1.414 -11.221 -0.647 1.00 97.75 88 PHE A N 1
ATOM 649 C CA . PHE A 1 88 ? -0.158 -11.907 -0.907 1.00 97.75 88 PHE A CA 1
ATOM 650 C C . PHE A 1 88 ? -0.253 -13.348 -0.420 1.00 97.75 88 PHE A C 1
ATOM 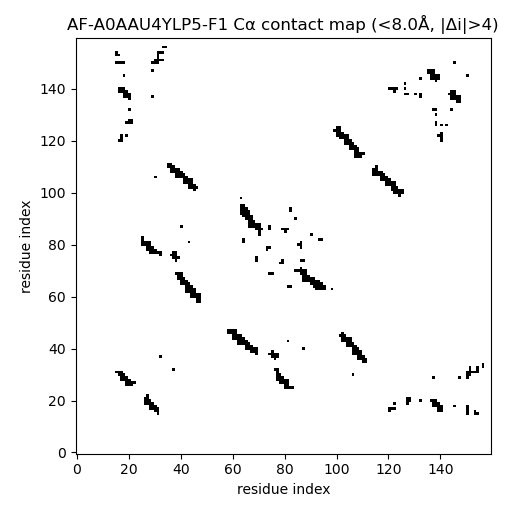652 O O . PHE A 1 88 ? -0.779 -13.624 0.658 1.00 97.75 88 PHE A O 1
ATOM 659 N N . THR A 1 89 ? 0.247 -14.268 -1.240 1.00 97.06 89 THR A N 1
ATOM 660 C CA . THR A 1 89 ? 0.193 -15.712 -0.962 1.00 97.06 89 THR A CA 1
ATOM 661 C C . THR A 1 89 ? 1.355 -16.195 -0.100 1.00 97.06 89 THR A C 1
ATOM 663 O O . THR A 1 89 ? 1.260 -17.269 0.491 1.00 97.06 89 THR A O 1
ATOM 666 N N . ASP A 1 90 ? 2.435 -15.416 -0.015 1.00 96.94 90 ASP A N 1
ATOM 667 C CA . ASP A 1 90 ? 3.616 -15.725 0.785 1.00 96.94 90 ASP A CA 1
ATOM 668 C C . ASP A 1 90 ? 3.829 -14.633 1.840 1.00 96.94 90 ASP A C 1
ATOM 670 O O . ASP A 1 90 ? 4.198 -13.510 1.506 1.00 96.94 90 ASP A O 1
ATOM 674 N N . VAL A 1 91 ? 3.554 -14.936 3.110 1.00 96.88 91 VAL A N 1
ATOM 675 C CA . VAL A 1 91 ? 3.740 -13.996 4.226 1.00 96.88 91 VAL A CA 1
ATOM 676 C C . VAL A 1 91 ? 5.039 -14.345 4.942 1.00 96.88 91 VAL A C 1
ATOM 678 O O . VAL A 1 91 ? 5.104 -15.327 5.679 1.00 96.88 91 VAL A O 1
ATOM 681 N N . GLU A 1 92 ? 6.064 -13.519 4.741 1.00 96.12 92 GLU A N 1
ATOM 682 C CA . GLU A 1 92 ? 7.394 -13.710 5.332 1.00 96.12 92 GLU A CA 1
ATOM 683 C C . GLU A 1 92 ? 7.417 -13.266 6.801 1.00 96.12 92 GLU A C 1
ATOM 685 O O . GLU A 1 92 ? 8.002 -13.940 7.652 1.00 96.12 92 GLU A O 1
ATOM 690 N N . LYS A 1 93 ? 6.734 -12.157 7.116 1.00 96.69 93 LYS A N 1
ATOM 691 C CA . LYS A 1 93 ? 6.512 -11.687 8.487 1.00 96.69 93 LYS A CA 1
ATOM 692 C C . LYS A 1 93 ? 5.036 -11.324 8.680 1.00 96.69 93 LYS A C 1
ATOM 694 O O . LYS A 1 93 ? 4.576 -10.351 8.084 1.00 96.69 93 LYS A O 1
ATOM 699 N N . PRO A 1 94 ? 4.273 -12.066 9.504 1.00 96.44 94 PRO A N 1
ATOM 700 C CA . PRO A 1 94 ? 2.875 -11.743 9.761 1.00 96.44 94 PRO A CA 1
ATOM 701 C C . PRO A 1 94 ? 2.751 -10.472 10.604 1.00 96.44 94 PRO A C 1
ATOM 703 O O . PRO A 1 94 ? 3.591 -10.203 11.463 1.00 96.44 94 PRO A O 1
ATOM 706 N N . LEU A 1 95 ? 1.667 -9.725 10.390 1.00 95.81 95 LEU A N 1
ATOM 707 C CA . LEU A 1 95 ? 1.346 -8.569 11.217 1.00 95.81 95 LEU A CA 1
ATOM 708 C C . LEU A 1 95 ? 0.873 -9.056 12.592 1.00 95.81 95 LEU A C 1
ATOM 710 O O . LEU A 1 95 ? -0.063 -9.850 12.686 1.00 95.81 95 LEU A O 1
ATOM 714 N N . VAL A 1 96 ? 1.511 -8.574 13.658 1.00 93.75 96 VAL A N 1
ATOM 715 C CA . VAL A 1 96 ? 1.137 -8.895 15.041 1.00 93.75 96 VAL A CA 1
ATOM 716 C C . VAL A 1 96 ? 0.623 -7.638 15.729 1.00 93.75 96 VAL A C 1
ATOM 718 O O . VAL A 1 96 ? 1.332 -6.641 15.827 1.00 93.75 96 VAL A O 1
ATOM 721 N N . GLY A 1 97 ? -0.602 -7.706 16.252 1.00 91.00 97 GLY A N 1
ATOM 722 C CA . GLY A 1 97 ? -1.248 -6.566 16.898 1.00 91.00 97 GLY A CA 1
ATOM 723 C C . GLY A 1 97 ? -1.814 -5.561 15.894 1.00 91.00 97 GLY A C 1
ATOM 724 O O . GLY A 1 97 ? -2.143 -5.910 14.763 1.00 91.00 97 GLY A O 1
ATOM 725 N N . ARG A 1 98 ? -1.987 -4.316 16.342 1.00 91.12 98 ARG A N 1
ATOM 726 C CA . ARG A 1 98 ? -2.438 -3.207 15.492 1.00 91.12 98 ARG A CA 1
ATOM 727 C C . ARG A 1 98 ? -1.229 -2.439 14.975 1.00 91.12 98 ARG A C 1
ATOM 729 O O . ARG A 1 98 ? -0.228 -2.338 15.681 1.00 91.12 98 ARG A O 1
ATOM 736 N N . LEU A 1 99 ? -1.356 -1.875 13.779 1.00 93.38 99 LEU A N 1
ATOM 737 C CA . LEU A 1 99 ? -0.404 -0.879 13.302 1.00 93.38 99 LEU A CA 1
ATOM 738 C C . LEU A 1 99 ? -0.479 0.375 14.189 1.00 93.38 99 LEU A C 1
ATOM 740 O O . LEU A 1 99 ? -1.580 0.711 14.649 1.00 93.38 99 LEU A O 1
ATOM 744 N N . PRO A 1 100 ? 0.661 1.040 14.445 1.00 92.81 100 PRO A N 1
ATOM 745 C CA . PRO A 1 100 ? 0.658 2.383 15.013 1.00 92.81 100 PRO A CA 1
ATOM 746 C C . PRO A 1 100 ? -0.011 3.376 14.057 1.00 92.81 100 PRO A C 1
ATOM 748 O O . PRO A 1 100 ? -0.345 3.033 12.921 1.00 92.81 100 PRO A O 1
ATOM 751 N N . ASP A 1 101 ? -0.226 4.597 14.544 1.00 93.31 101 ASP A N 1
ATOM 752 C CA . ASP A 1 101 ? -0.855 5.640 13.737 1.00 93.31 101 ASP A CA 1
ATOM 753 C C . ASP A 1 101 ? 0.049 6.090 12.584 1.00 93.31 101 ASP A C 1
ATOM 755 O O . ASP A 1 101 ? -0.454 6.321 11.498 1.00 93.31 101 ASP A O 1
ATOM 759 N N . GLU A 1 102 ? 1.369 6.080 12.766 1.00 93.56 102 GLU A N 1
ATOM 760 C CA . GLU A 1 102 ? 2.331 6.381 11.705 1.00 93.56 102 GLU A CA 1
ATOM 761 C C . GLU A 1 102 ? 3.198 5.158 11.400 1.00 93.56 102 GLU A C 1
ATOM 763 O O . GLU A 1 102 ? 3.777 4.531 12.294 1.00 93.56 102 GLU A O 1
ATOM 768 N N . PHE A 1 103 ? 3.287 4.800 10.124 1.00 94.44 103 PHE A N 1
ATOM 769 C CA . PHE A 1 103 ? 4.163 3.742 9.626 1.00 94.44 103 PHE A CA 1
ATOM 770 C C . PHE A 1 103 ? 4.536 4.015 8.173 1.00 94.44 103 PHE A C 1
ATOM 772 O O . PHE A 1 103 ? 3.953 4.872 7.522 1.00 94.44 103 PHE A O 1
ATOM 779 N N . PHE A 1 104 ? 5.482 3.254 7.644 1.00 94.25 104 PHE A N 1
ATOM 780 C CA . PHE A 1 104 ? 5.899 3.336 6.251 1.00 94.25 104 PHE A CA 1
ATOM 781 C C . PHE A 1 104 ? 5.548 2.045 5.525 1.00 94.25 104 PHE A C 1
ATOM 783 O O . PHE A 1 104 ? 5.591 0.954 6.110 1.00 94.25 104 PHE A O 1
ATOM 790 N N . VAL A 1 105 ? 5.214 2.172 4.245 1.00 95.50 105 VAL A N 1
ATOM 791 C CA . VAL A 1 105 ? 4.977 1.045 3.344 1.00 95.50 105 VAL A CA 1
ATOM 792 C C . VAL A 1 105 ? 6.011 1.083 2.242 1.00 95.50 105 VAL A C 1
ATOM 794 O O . VAL A 1 105 ? 6.037 2.038 1.480 1.00 95.50 105 VAL A O 1
ATOM 797 N N . ASP A 1 106 ? 6.785 0.011 2.125 1.00 94.31 106 ASP A N 1
ATOM 798 C CA . ASP A 1 106 ? 7.602 -0.280 0.956 1.00 94.31 106 ASP A CA 1
ATOM 799 C C . ASP A 1 106 ? 6.819 -1.155 -0.018 1.00 94.31 106 ASP A C 1
ATOM 801 O O . ASP A 1 106 ? 6.291 -2.202 0.380 1.00 94.31 106 ASP A O 1
ATOM 805 N N . ALA A 1 107 ? 6.793 -0.790 -1.293 1.00 94.25 107 ALA A N 1
ATOM 806 C CA . ALA A 1 107 ? 6.287 -1.651 -2.354 1.00 94.25 107 ALA A CA 1
ATOM 807 C C . ALA A 1 107 ? 7.443 -2.119 -3.241 1.00 94.25 107 ALA A C 1
ATOM 809 O O . ALA A 1 107 ? 8.157 -1.318 -3.844 1.00 94.25 107 ALA A O 1
ATOM 810 N N . GLN A 1 108 ? 7.593 -3.437 -3.358 1.00 94.50 108 GLN A N 1
ATOM 811 C CA . GLN A 1 108 ? 8.534 -4.054 -4.285 1.00 94.50 108 GLN A CA 1
ATOM 812 C C . GLN A 1 108 ? 7.849 -4.224 -5.633 1.00 94.50 108 GLN A C 1
ATOM 814 O O . GLN A 1 108 ? 6.788 -4.856 -5.706 1.00 94.50 108 GLN A O 1
ATOM 819 N N . VAL A 1 109 ? 8.470 -3.709 -6.690 1.00 93.31 109 VAL A N 1
ATOM 820 C CA . VAL A 1 109 ? 7.912 -3.748 -8.043 1.00 93.31 109 VAL A CA 1
ATOM 821 C C . VAL A 1 109 ? 8.864 -4.386 -9.038 1.00 93.31 109 VAL A C 1
ATOM 823 O O . VAL A 1 109 ? 10.082 -4.392 -8.856 1.00 93.31 109 VAL A O 1
ATOM 826 N N . VAL A 1 110 ? 8.289 -4.928 -10.105 1.00 93.25 110 VAL A N 1
ATOM 827 C CA . VAL A 1 110 ? 9.022 -5.294 -11.314 1.00 93.25 110 VAL A CA 1
ATOM 828 C C . VAL A 1 110 ? 8.581 -4.404 -12.471 1.00 93.25 110 VAL A C 1
ATOM 830 O O . VAL A 1 110 ? 7.386 -4.179 -12.634 1.00 93.25 110 VAL A O 1
ATOM 833 N N . VAL A 1 111 ? 9.523 -3.917 -13.278 1.00 89.88 111 VAL A N 1
ATOM 834 C CA . VAL A 1 111 ? 9.286 -3.206 -14.546 1.00 89.88 111 VAL A CA 1
ATOM 835 C C . VAL A 1 111 ? 9.761 -4.103 -15.675 1.00 89.88 111 VAL A C 1
ATOM 837 O O . VAL A 1 111 ? 10.921 -4.511 -15.685 1.00 89.88 111 VAL A O 1
ATOM 840 N N . ASP A 1 112 ? 8.883 -4.448 -16.617 1.00 86.38 112 ASP A N 1
ATOM 841 C CA . ASP A 1 112 ? 9.240 -5.289 -17.773 1.00 86.38 112 ASP A CA 1
ATOM 842 C C . ASP A 1 112 ? 9.975 -6.598 -17.377 1.00 86.38 112 ASP A C 1
ATOM 844 O O . ASP A 1 112 ? 10.840 -7.105 -18.091 1.00 86.38 112 ASP A O 1
ATOM 848 N N . GLY A 1 113 ? 9.634 -7.152 -16.204 1.00 84.06 113 GLY A N 1
ATOM 849 C CA . GLY A 1 113 ? 10.229 -8.373 -15.644 1.00 84.06 113 GLY A CA 1
ATOM 850 C C . GLY A 1 113 ? 11.517 -8.182 -14.829 1.00 84.06 113 GLY A C 1
ATOM 851 O O . GLY A 1 113 ? 12.067 -9.170 -14.336 1.00 84.06 113 GLY A O 1
ATOM 852 N N . HIS A 1 114 ? 11.988 -6.948 -14.651 1.00 86.50 114 HIS A N 1
ATOM 853 C CA . HIS A 1 114 ? 13.168 -6.607 -13.857 1.00 86.50 114 HIS A CA 1
ATOM 854 C C . HIS A 1 114 ? 12.768 -6.011 -12.510 1.00 86.50 114 HIS A C 1
ATOM 856 O O . HIS A 1 114 ? 11.911 -5.142 -12.460 1.00 86.50 114 HIS A O 1
ATOM 862 N N . ALA A 1 115 ? 13.371 -6.487 -11.419 1.00 87.12 115 ALA A N 1
ATOM 863 C CA . ALA A 1 115 ? 13.141 -5.907 -10.099 1.00 87.12 115 ALA A CA 1
ATOM 864 C C . ALA A 1 115 ? 13.722 -4.492 -10.037 1.00 87.12 115 ALA A C 1
ATOM 866 O O . ALA A 1 115 ? 14.887 -4.298 -10.382 1.00 87.12 115 ALA A O 1
ATOM 867 N N . GLU A 1 116 ? 12.915 -3.553 -9.564 1.00 85.25 116 GLU A N 1
ATOM 868 C CA . GLU A 1 116 ? 13.345 -2.188 -9.278 1.00 85.25 116 GLU A CA 1
ATOM 869 C C . GLU A 1 116 ? 13.565 -2.001 -7.780 1.00 85.25 116 GLU A C 1
ATOM 871 O O . GLU A 1 116 ? 13.098 -2.799 -6.956 1.00 85.25 116 GLU A O 1
ATOM 876 N N . ASP A 1 117 ? 14.245 -0.908 -7.437 1.00 75.88 117 ASP A N 1
ATOM 877 C CA . ASP A 1 117 ? 14.314 -0.454 -6.057 1.00 75.88 117 ASP A CA 1
ATOM 878 C C . ASP A 1 117 ? 12.899 -0.241 -5.516 1.00 75.88 117 ASP A C 1
ATOM 880 O O . ASP A 1 117 ? 12.015 0.333 -6.168 1.00 75.88 117 ASP A O 1
ATOM 884 N N . ALA A 1 118 ? 12.693 -0.764 -4.312 1.00 75.00 118 ALA A N 1
ATOM 885 C CA . ALA A 1 118 ? 11.439 -0.616 -3.616 1.00 75.00 118 ALA A CA 1
ATOM 886 C C . ALA A 1 118 ? 11.227 0.865 -3.274 1.00 75.00 118 ALA A C 1
ATOM 888 O O . ALA A 1 118 ? 12.183 1.629 -3.105 1.00 75.00 118 ALA A O 1
ATOM 889 N N . ARG A 1 119 ? 9.966 1.287 -3.293 1.00 79.38 119 ARG A N 1
ATOM 890 C CA . ARG A 1 119 ? 9.604 2.671 -2.999 1.00 79.38 119 ARG A CA 1
ATOM 891 C C . ARG A 1 119 ? 8.802 2.706 -1.737 1.00 79.38 119 ARG A C 1
ATOM 893 O O . ARG A 1 119 ? 7.870 1.912 -1.590 1.00 79.38 119 ARG A O 1
ATOM 900 N N . ASP A 1 120 ? 9.106 3.696 -0.922 1.00 84.75 120 ASP A N 1
ATOM 901 C CA . ASP A 1 120 ? 8.433 3.910 0.326 1.00 84.75 120 ASP A CA 1
ATOM 902 C C . ASP A 1 120 ? 7.530 5.132 0.326 1.00 84.75 120 ASP A C 1
ATOM 904 O O . ASP A 1 120 ? 7.745 6.123 -0.372 1.00 84.75 120 ASP A O 1
ATOM 908 N N . SER A 1 121 ? 6.479 5.041 1.130 1.00 88.50 121 SER A N 1
ATOM 909 C CA . SER A 1 121 ? 5.631 6.176 1.456 1.00 88.50 121 SER A CA 1
ATOM 910 C C . SER A 1 121 ? 5.194 6.067 2.917 1.00 88.50 121 SER A C 1
ATOM 912 O O . SER A 1 121 ? 4.814 4.971 3.362 1.00 88.50 121 SER A O 1
ATOM 914 N N . PRO A 1 122 ? 5.279 7.163 3.693 1.00 92.62 122 PRO A N 1
ATOM 915 C CA . PRO A 1 122 ? 4.685 7.214 5.020 1.00 92.62 122 PRO A CA 1
ATOM 916 C C . PRO A 1 122 ? 3.156 7.131 4.915 1.00 92.62 122 PRO A C 1
ATOM 918 O O . PRO A 1 122 ? 2.564 7.551 3.926 1.00 92.62 122 PRO A O 1
ATOM 921 N N . ILE A 1 123 ? 2.507 6.588 5.940 1.00 94.88 123 ILE A N 1
ATOM 922 C CA . ILE A 1 123 ? 1.053 6.461 6.051 1.00 94.88 123 ILE A CA 1
ATOM 923 C C . ILE A 1 123 ? 0.624 6.965 7.428 1.00 94.88 123 ILE A C 1
ATOM 925 O O . ILE A 1 123 ? 1.113 6.473 8.446 1.00 94.88 123 ILE A O 1
ATOM 929 N N . ASP A 1 124 ? -0.323 7.907 7.440 1.00 94.62 124 ASP A N 1
ATOM 930 C CA . ASP A 1 124 ? -0.982 8.408 8.645 1.00 94.62 124 ASP A CA 1
ATOM 931 C C . ASP A 1 124 ? -2.343 7.720 8.768 1.00 94.62 124 ASP A C 1
ATOM 933 O O . ASP A 1 124 ? -3.329 8.052 8.106 1.00 94.62 124 ASP A O 1
ATOM 937 N N . LEU A 1 125 ? -2.404 6.711 9.624 1.00 94.81 125 LEU A N 1
ATOM 938 C CA . LEU A 1 125 ? -3.612 5.951 9.881 1.00 94.81 125 LEU A CA 1
ATOM 939 C C . LEU A 1 125 ? -4.656 6.750 10.672 1.00 94.81 125 LEU A C 1
ATOM 941 O O . LEU A 1 125 ? -5.836 6.390 10.625 1.00 94.81 125 LEU A O 1
ATOM 945 N N . ALA A 1 126 ? -4.269 7.797 11.406 1.00 93.56 126 ALA A N 1
ATOM 946 C CA . ALA A 1 126 ? -5.224 8.696 12.045 1.00 93.56 126 ALA A CA 1
ATOM 947 C C . ALA A 1 126 ? -5.949 9.540 10.988 1.00 93.56 126 ALA A C 1
ATOM 949 O O . ALA A 1 126 ? -7.183 9.605 11.024 1.00 93.56 126 ALA A O 1
ATOM 950 N N . GLU A 1 127 ? -5.220 10.065 10.003 1.00 94.69 127 GLU A N 1
ATOM 951 C CA . GLU A 1 127 ? -5.791 10.771 8.849 1.00 94.69 127 GLU A CA 1
ATOM 952 C C . GLU A 1 127 ? -6.710 9.843 8.037 1.00 94.69 127 GLU A C 1
ATOM 954 O O . GLU A 1 127 ? -7.873 10.167 7.787 1.00 94.69 127 GLU A O 1
ATOM 959 N N . VAL A 1 128 ? -6.260 8.616 7.743 1.00 95.06 128 VAL A N 1
ATOM 960 C CA . VAL A 1 128 ? -7.074 7.597 7.049 1.00 95.06 128 VAL A CA 1
ATOM 961 C C . VAL A 1 128 ? -8.376 7.283 7.794 1.00 95.06 128 VAL A C 1
ATOM 963 O O . VAL A 1 128 ? -9.417 7.094 7.165 1.00 95.06 128 VAL A O 1
ATOM 966 N N . ARG A 1 129 ? -8.355 7.217 9.131 1.00 94.31 129 ARG A N 1
ATOM 967 C CA . ARG A 1 129 ? -9.566 6.984 9.943 1.00 94.31 129 ARG A CA 1
ATOM 968 C C . ARG A 1 129 ? -10.498 8.195 9.978 1.00 94.31 129 ARG A C 1
ATOM 970 O O . ARG A 1 129 ? -11.700 8.010 10.169 1.00 94.31 129 ARG A O 1
ATOM 977 N N . GLY A 1 130 ? -9.949 9.403 9.879 1.00 92.38 130 GLY A N 1
ATOM 978 C CA . GLY A 1 130 ? -10.702 10.657 9.888 1.00 92.38 130 GLY A CA 1
ATOM 979 C C . GLY A 1 130 ? -11.335 11.001 8.538 1.00 92.38 130 GLY A C 1
ATOM 980 O O . GLY A 1 130 ? -12.341 11.715 8.502 1.00 92.38 130 GLY A O 1
ATOM 981 N N . ALA A 1 131 ? -10.776 10.479 7.446 1.00 92.88 131 ALA A N 1
ATOM 982 C CA . ALA A 1 131 ? -11.218 10.768 6.092 1.00 92.88 131 ALA A CA 1
ATOM 983 C C . ALA A 1 131 ? -12.599 10.164 5.775 1.00 92.88 131 ALA A C 1
ATOM 985 O O . ALA A 1 131 ? -12.901 9.009 6.079 1.00 92.88 131 ALA A O 1
ATOM 986 N N . GLN A 1 132 ? -13.440 10.954 5.106 1.00 91.81 132 GLN A N 1
ATOM 987 C CA . GLN A 1 132 ? -14.662 10.469 4.467 1.00 91.81 132 GLN A CA 1
ATOM 988 C C . GLN A 1 132 ? -14.347 10.221 2.997 1.00 91.81 132 GLN A C 1
ATOM 990 O O . GLN A 1 132 ? -14.181 11.175 2.243 1.00 91.81 132 GLN A O 1
ATOM 995 N N . LEU A 1 133 ? -14.240 8.949 2.625 1.00 94.56 133 LEU A N 1
ATOM 996 C CA . LEU A 1 133 ? -13.844 8.515 1.289 1.00 94.56 133 LEU A CA 1
ATOM 997 C C . LEU A 1 133 ? -15.036 7.865 0.581 1.00 94.56 133 LEU A C 1
ATOM 999 O O . LEU A 1 133 ? -15.785 7.099 1.195 1.00 94.56 133 LEU A O 1
ATOM 1003 N N . ALA A 1 134 ? -15.210 8.171 -0.700 1.00 94.00 134 ALA A N 1
ATOM 1004 C CA . ALA A 1 134 ? -16.075 7.414 -1.591 1.00 94.00 134 ALA A CA 1
ATOM 1005 C C . ALA A 1 134 ? -15.446 6.060 -1.965 1.00 94.00 134 ALA A C 1
ATOM 1007 O O . ALA A 1 134 ? -14.274 5.779 -1.696 1.00 94.00 134 ALA A O 1
ATOM 1008 N N . ASP A 1 135 ? -16.237 5.218 -2.630 1.00 86.56 135 ASP A N 1
ATOM 1009 C CA . ASP A 1 135 ? -15.718 4.008 -3.259 1.00 86.56 135 ASP A CA 1
ATOM 1010 C C . ASP A 1 135 ? -14.661 4.416 -4.305 1.00 86.56 135 ASP A C 1
ATOM 1012 O O . ASP A 1 135 ? -14.938 5.261 -5.152 1.00 86.56 135 ASP A O 1
ATOM 1016 N N . ASP A 1 136 ? -13.465 3.818 -4.234 1.00 89.62 136 ASP A N 1
ATOM 1017 C CA . ASP A 1 136 ? -12.276 4.147 -5.059 1.00 89.62 136 ASP A CA 1
ATOM 1018 C C . ASP A 1 136 ? -11.508 5.436 -4.685 1.00 89.62 136 ASP A C 1
ATOM 1020 O O . ASP A 1 136 ? -10.594 5.858 -5.394 1.00 89.62 136 ASP A O 1
ATOM 1024 N N . GLU A 1 137 ? -11.799 6.041 -3.533 1.00 97.38 137 GLU A N 1
ATOM 1025 C CA . GLU A 1 137 ? -10.963 7.114 -2.984 1.00 97.38 137 GLU A CA 1
ATOM 1026 C C . GLU A 1 137 ? -9.979 6.601 -1.928 1.00 97.38 137 GLU A C 1
ATOM 1028 O O . GLU A 1 137 ? -10.233 5.649 -1.181 1.00 97.38 137 GLU A O 1
ATOM 1033 N N . TYR A 1 138 ? -8.836 7.274 -1.872 1.00 97.94 138 TYR A N 1
ATOM 1034 C CA . TYR A 1 138 ? -7.740 7.031 -0.949 1.00 97.94 138 TYR A CA 1
ATOM 1035 C C . TYR A 1 138 ? -7.234 8.375 -0.433 1.00 97.94 138 TYR A C 1
ATOM 1037 O O . TYR A 1 138 ? -7.292 9.372 -1.150 1.00 97.94 138 TYR A O 1
ATOM 1045 N N . VAL A 1 139 ? -6.703 8.409 0.78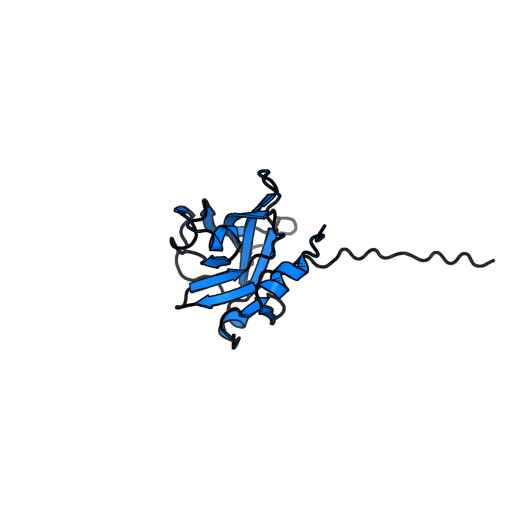5 1.00 97.62 139 VAL A N 1
ATOM 1046 C CA . VAL A 1 139 ? -6.013 9.585 1.318 1.00 97.62 139 VAL A CA 1
ATOM 1047 C C . VAL A 1 139 ? -4.504 9.358 1.291 1.00 97.62 139 VAL A C 1
ATOM 1049 O O . VAL A 1 139 ? -4.037 8.269 1.628 1.00 97.62 139 VAL A O 1
ATOM 1052 N N . THR A 1 140 ? -3.743 10.348 0.834 1.00 96.19 140 THR A N 1
ATOM 1053 C CA . THR A 1 140 ? -2.275 10.322 0.896 1.00 96.19 140 THR A CA 1
ATOM 1054 C C . THR A 1 140 ? -1.778 10.756 2.272 1.00 96.19 140 THR A C 1
ATOM 1056 O O . THR A 1 140 ? -2.541 11.304 3.066 1.00 96.19 140 THR A O 1
ATOM 1059 N N . TRP A 1 141 ? -0.486 10.567 2.551 1.00 91.81 141 TRP A N 1
ATOM 1060 C CA . TRP A 1 141 ? 0.151 11.101 3.763 1.00 91.81 141 TRP A CA 1
ATOM 1061 C C . TRP A 1 141 ? -0.091 12.602 3.967 1.00 91.81 141 TRP A C 1
ATOM 1063 O O . TRP A 1 141 ? -0.299 13.062 5.083 1.00 91.81 141 TRP A O 1
ATOM 1073 N N . GLU A 1 142 ? -0.122 13.375 2.881 1.00 89.75 142 GLU A N 1
ATOM 1074 C CA . GLU A 1 142 ? -0.380 14.816 2.930 1.00 89.75 142 GLU A CA 1
ATOM 1075 C C . GLU A 1 142 ? -1.862 15.177 3.170 1.00 89.75 142 GLU A C 1
ATOM 1077 O O . GLU A 1 142 ? -2.239 16.347 3.061 1.00 89.75 142 GLU A O 1
ATOM 1082 N N . GLY A 1 143 ? -2.729 14.193 3.431 1.00 92.38 143 GLY A N 1
ATOM 1083 C CA . GLY A 1 143 ? -4.165 14.395 3.643 1.00 92.38 143 GLY A CA 1
ATOM 1084 C C . GLY A 1 143 ? -4.953 14.662 2.356 1.00 92.38 143 GLY A C 1
ATOM 1085 O O . GLY A 1 143 ? -6.116 15.070 2.402 1.00 92.38 143 GLY A O 1
ATOM 1086 N N . LYS A 1 144 ? -4.354 14.462 1.174 1.00 95.06 144 LYS A N 1
ATOM 1087 C CA . LYS A 1 144 ? -5.054 14.657 -0.104 1.00 95.06 144 LYS A CA 1
ATOM 1088 C C . LYS A 1 144 ? -5.908 13.439 -0.416 1.00 95.06 144 LYS A C 1
ATOM 1090 O O . LYS A 1 144 ? -5.397 12.328 -0.489 1.00 95.06 144 LYS A O 1
ATOM 1095 N N . VAL A 1 145 ? -7.194 13.663 -0.675 1.00 97.19 145 VAL A N 1
ATOM 1096 C CA . VAL A 1 145 ? -8.087 12.624 -1.196 1.00 97.19 145 VAL A CA 1
ATOM 1097 C C . VAL A 1 145 ? -7.907 12.514 -2.706 1.00 97.19 145 VAL A C 1
ATOM 1099 O O . VAL A 1 145 ? -8.025 13.511 -3.424 1.00 97.19 145 VAL A O 1
ATOM 1102 N N . MET A 1 146 ? -7.595 11.311 -3.176 1.00 96.94 146 MET A N 1
ATOM 1103 C CA . MET A 1 146 ? -7.310 11.008 -4.573 1.00 96.94 146 MET A CA 1
ATOM 1104 C C . MET A 1 146 ? -7.964 9.688 -4.988 1.00 96.94 146 MET A C 1
ATOM 1106 O O . MET A 1 146 ? -8.053 8.747 -4.199 1.00 96.94 146 MET A O 1
ATOM 1110 N N . THR A 1 147 ? -8.385 9.603 -6.247 1.00 96.81 147 THR A N 1
ATOM 1111 C CA . THR A 1 147 ? -8.797 8.338 -6.867 1.00 96.81 147 THR A CA 1
ATOM 1112 C C . THR A 1 147 ? -7.587 7.502 -7.270 1.00 96.81 147 THR A C 1
ATOM 1114 O O . THR A 1 147 ? -6.458 8.007 -7.343 1.00 96.81 147 THR A O 1
ATOM 1117 N N . ARG A 1 148 ? -7.811 6.229 -7.610 1.00 94.19 148 ARG A N 1
ATOM 1118 C CA . ARG A 1 148 ? -6.752 5.359 -8.134 1.00 94.19 148 ARG A CA 1
ATOM 1119 C C . ARG A 1 148 ? -6.030 5.957 -9.348 1.00 94.19 148 ARG A C 1
ATOM 1121 O O . ARG A 1 148 ? -4.803 6.038 -9.350 1.00 94.19 148 ARG A O 1
ATOM 1128 N N . ASP A 1 149 ? -6.781 6.451 -10.330 1.00 93.06 149 ASP A N 1
ATOM 1129 C CA . ASP A 1 149 ? -6.220 7.073 -11.538 1.00 93.06 149 ASP A CA 1
ATOM 1130 C C . ASP A 1 149 ? -5.367 8.308 -11.218 1.00 93.06 149 ASP A C 1
ATOM 1132 O O . ASP A 1 149 ? -4.339 8.552 -11.851 1.00 93.06 149 ASP A O 1
ATOM 1136 N N . GLN A 1 150 ? -5.780 9.101 -10.226 1.00 95.06 150 GLN A N 1
ATOM 1137 C CA . GLN A 1 150 ? -5.021 10.273 -9.796 1.00 95.06 150 GLN A CA 1
ATOM 1138 C C . GLN A 1 150 ? -3.714 9.869 -9.111 1.00 95.06 150 GLN A C 1
ATOM 1140 O O . GLN A 1 150 ? -2.695 10.526 -9.329 1.00 95.06 150 GLN A O 1
ATOM 1145 N N . ILE A 1 151 ? -3.731 8.791 -8.323 1.00 94.69 151 ILE A N 1
ATOM 1146 C CA . ILE A 1 151 ? -2.531 8.241 -7.688 1.00 94.69 151 ILE A CA 1
ATOM 1147 C C . ILE A 1 151 ? -1.540 7.765 -8.753 1.00 94.69 151 ILE A C 1
ATOM 1149 O O . ILE A 1 151 ? -0.372 8.149 -8.703 1.00 94.69 151 ILE A O 1
ATOM 1153 N N . ASP A 1 152 ? -1.999 7.026 -9.761 1.00 92.81 152 ASP A N 1
ATOM 1154 C CA . ASP A 1 152 ? -1.149 6.566 -10.867 1.00 92.81 152 ASP A CA 1
ATOM 1155 C C . ASP A 1 152 ? -0.627 7.728 -11.725 1.00 92.81 152 ASP A C 1
ATOM 1157 O O . ASP A 1 152 ? 0.543 7.747 -12.122 1.00 92.81 152 ASP A O 1
ATOM 1161 N N . ALA A 1 153 ? -1.438 8.767 -11.938 1.00 91.62 153 ALA A N 1
ATOM 1162 C CA . ALA A 1 153 ? -1.042 9.948 -12.703 1.00 91.62 153 ALA A CA 1
ATOM 1163 C C . ALA A 1 153 ? 0.146 10.716 -12.089 1.00 91.62 153 ALA A C 1
ATOM 1165 O O . ALA A 1 153 ? 0.869 11.400 -12.825 1.00 91.62 153 ALA A O 1
ATOM 1166 N N . GLN A 1 154 ? 0.413 10.570 -10.783 1.00 90.88 154 GLN A N 1
ATOM 1167 C CA . GLN A 1 154 ? 1.591 11.163 -10.129 1.00 90.88 154 GLN A CA 1
ATOM 1168 C C . GLN A 1 154 ? 2.903 10.726 -10.788 1.00 90.88 154 GLN A C 1
ATOM 1170 O O . GLN A 1 154 ? 3.867 11.491 -10.857 1.00 90.88 154 GLN A O 1
ATOM 1175 N N . ARG A 1 155 ? 2.929 9.505 -11.330 1.00 86.12 155 ARG A N 1
ATOM 1176 C CA . ARG A 1 155 ? 4.109 8.905 -11.954 1.00 86.12 155 ARG A CA 1
ATOM 1177 C C . ARG A 1 155 ? 4.502 9.546 -13.279 1.00 86.12 155 ARG A C 1
ATOM 1179 O O . ARG A 1 155 ? 5.627 9.331 -13.723 1.00 86.12 155 ARG A O 1
ATOM 1186 N N . LYS A 1 156 ? 3.598 10.306 -13.916 1.00 83.75 156 LYS A N 1
ATOM 1187 C CA . LYS A 1 156 ? 3.812 10.949 -15.228 1.00 83.75 156 LYS A CA 1
ATOM 1188 C C . LYS A 1 156 ? 4.402 9.985 -16.269 1.00 83.75 156 LYS A C 1
ATOM 1190 O O . LYS A 1 156 ? 5.257 10.369 -17.066 1.00 83.75 156 LYS A O 1
ATOM 1195 N N . CYS A 1 157 ? 3.969 8.725 -16.242 1.00 80.19 157 CYS A N 1
ATOM 1196 C CA . CYS A 1 157 ? 4.450 7.702 -17.164 1.00 80.19 157 CYS A CA 1
ATOM 1197 C C . CYS A 1 157 ? 4.114 8.134 -18.590 1.00 80.19 157 CYS A C 1
ATOM 1199 O O . CYS A 1 157 ? 2.973 8.507 -18.871 1.00 80.19 157 CYS A O 1
ATOM 1201 N N . GLY A 1 158 ? 5.104 8.117 -19.481 1.00 59.06 158 GLY A N 1
ATOM 1202 C CA . GLY A 1 158 ? 4.879 8.452 -20.879 1.00 59.06 158 GLY A CA 1
ATOM 1203 C C . GLY A 1 158 ? 3.875 7.477 -21.481 1.00 59.06 158 GLY A C 1
ATOM 1204 O O . GLY A 1 158 ? 4.203 6.317 -21.700 1.00 59.06 158 GLY A O 1
ATOM 1205 N N . VAL A 1 159 ? 2.659 7.945 -21.760 1.00 45.81 159 VAL A N 1
ATOM 1206 C CA . VAL A 1 159 ? 1.807 7.330 -22.780 1.00 45.81 159 VAL A CA 1
ATOM 1207 C C . VAL A 1 159 ? 2.497 7.573 -24.117 1.00 45.81 159 VAL A C 1
ATOM 1209 O O . VAL A 1 159 ? 2.329 8.626 -24.730 1.00 45.81 159 VAL A O 1
ATOM 1212 N N . THR A 1 160 ? 3.379 6.652 -24.500 1.00 39.47 160 THR A N 1
ATOM 1213 C CA . THR A 1 160 ? 3.835 6.506 -25.889 1.00 39.47 160 THR A CA 1
ATOM 1214 C C . THR A 1 160 ? 2.682 6.134 -26.799 1.00 39.47 160 THR A C 1
ATOM 1216 O O . THR A 1 160 ? 1.899 5.244 -26.395 1.00 39.47 160 THR A O 1
#

Radius of gyration: 17.91 Å; Cα contacts (8 Å, |Δi|>4): 306; chains: 1; bounding box: 44×60×49 Å

Foldseek 3Di:
DDDPPPPPPPPPQDDQFWFWADDPNWIKIQAQDDPQKFFFKKWKWDWPDDDDPDPPDPTDIDTQWIAGGFPDVVLRNRIATTQDCNGHVGTPHHHDDDDDQKIKMWTWMDGNNHTDDTDIFIHGNVLNVVDDADVQWGATPVSDIDGSVRSNVSVVPDPD

pLDDT: mean 84.71, std 18.27, range [36.25, 97.94]

Solvent-accessible surface area (backbone atoms only — not comparable to full-atom values): 9284 Å² total; per-residue (Å²): 138,85,82,82,77,78,79,78,79,78,72,72,77,78,78,64,55,34,26,31,35,72,55,99,88,39,50,33,37,37,49,53,49,48,93,65,43,30,35,44,30,41,36,31,32,31,77,61,84,76,84,76,88,55,95,89,66,79,88,52,68,47,76,51,27,29,33,28,50,48,59,44,68,58,21,25,68,24,42,36,46,63,81,39,74,78,22,25,72,40,70,81,37,71,54,73,83,76,82,66,53,63,36,33,41,34,42,32,34,26,49,86,86,41,80,49,83,61,48,69,31,62,42,45,48,57,59,37,70,70,55,89,68,59,93,70,39,21,33,26,60,88,67,48,78,38,39,64,69,56,36,26,54,60,61,67,60,81,85,123

Mean predicted aligned error: 8.23 Å

Nearest PDB structures (foldseek):
  8d6a-assembly1_A  TM=5.647E-01  e=1.6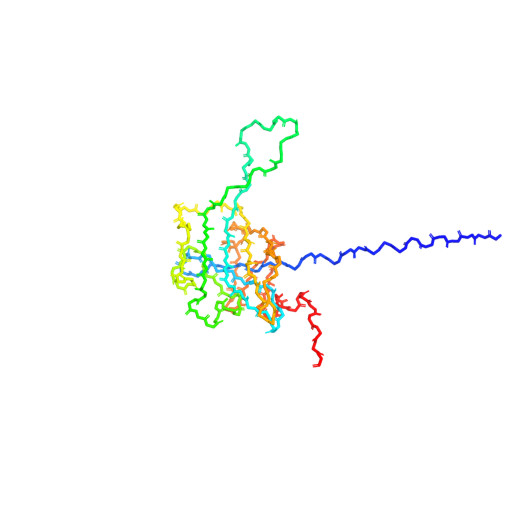50E-01  Homo sapiens
  3l5h-assembly1_A  TM=5.492E-01  e=2.293E-01  Homo sapiens
  5fn7-assembly2_B  TM=3.889E-01  e=2.856E-01  Homo sapiens
  5fn6-assembly1_A  TM=2.059E-01  e=1.189E+00  Homo sapiens
  5fmv-assembly2_B  TM=2.032E-01  e=1.481E+00  Homo sapiens